Protein AF-A0A098EU83-F1 (afdb_monomer)

Radius of gyration: 13.14 Å; Cα contacts (8 Å, |Δi|>4): 136; chains: 1; bounding box: 28×24×37 Å

Foldseek 3Di:
DADADDDDLVVCCVPQNNLRSVVVVVVVVVCVVVVWRWDKDFPDDDPFWTWMWIATLAWIWIWIQTSVDGDTDTDDTDHNVVRVVVVVVVVVVD

pLDDT: mean 75.27, std 13.1, range [38.91, 90.69]

Solvent-accessible surface area (backbone atoms only — not comparable to full-atom values): 5414 Å² total; per-residue (Å²): 131,81,72,63,69,87,74,62,51,69,60,38,25,74,76,67,34,60,70,52,25,49,53,53,50,50,53,52,48,53,32,56,76,68,71,46,52,39,43,75,44,80,78,45,80,58,99,54,39,38,29,35,36,40,40,25,70,65,38,38,47,39,39,37,35,37,76,85,48,100,48,76,50,77,60,65,86,51,56,55,85,55,18,51,57,51,48,54,53,59,64,74,75,112

Sequence (94 aa):
MSENQEVDLKELALKYGNEFAAEIEKQINICKELNHDFIIRITQETKNFLTFTLATNSYVNIYEVSKNQFYILRHSFVSYNDCEKALELMRAFD

Structure (mmCIF, N/CA/C/O backbone):
data_AF-A0A098EU83-F1
#
_entry.id   AF-A0A098EU83-F1
#
loop_
_atom_site.group_PDB
_atom_site.id
_atom_site.type_symbol
_atom_site.label_atom_id
_atom_site.label_alt_id
_atom_site.label_comp_id
_atom_site.label_asym_id
_atom_site.label_entity_id
_atom_site.label_seq_id
_atom_site.pdbx_PDB_ins_code
_atom_site.Cartn_x
_atom_site.Cartn_y
_atom_site.Cartn_z
_atom_site.occupancy
_atom_site.B_iso_or_equiv
_atom_site.auth_seq_id
_atom_site.auth_comp_id
_atom_site.auth_asym_id
_atom_site.auth_atom_id
_atom_site.pdbx_PDB_model_num
ATOM 1 N N . MET A 1 1 ? 5.872 4.078 -20.813 1.00 38.91 1 MET A N 1
ATOM 2 C CA . MET A 1 1 ? 4.926 5.046 -20.225 1.00 38.91 1 MET A CA 1
ATOM 3 C C . MET A 1 1 ? 4.525 4.469 -18.886 1.00 38.91 1 MET A C 1
ATOM 5 O O . MET A 1 1 ? 4.068 3.337 -18.875 1.00 38.91 1 MET A O 1
ATOM 9 N N . SER A 1 2 ? 4.807 5.173 -17.795 1.00 42.62 2 SER A N 1
ATOM 10 C CA . SER A 1 2 ? 4.554 4.704 -16.430 1.00 42.62 2 SER A CA 1
ATOM 11 C C . SER A 1 2 ? 3.053 4.654 -16.146 1.00 42.62 2 SER A C 1
ATOM 13 O O . SER A 1 2 ? 2.388 5.688 -16.171 1.00 42.62 2 SER A O 1
ATOM 15 N 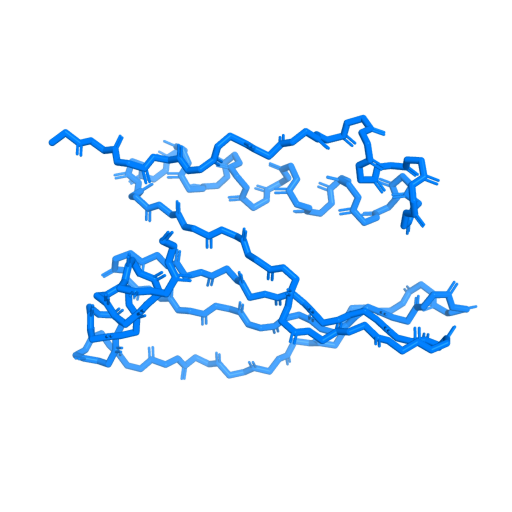N . GLU A 1 3 ? 2.516 3.458 -15.914 1.00 51.38 3 GLU A N 1
ATOM 16 C CA . GLU A 1 3 ? 1.134 3.239 -15.475 1.00 51.38 3 GLU A CA 1
ATOM 17 C C . GLU A 1 3 ? 1.083 3.321 -13.950 1.00 51.38 3 GLU A C 1
ATOM 19 O O . GLU A 1 3 ? 1.223 2.318 -13.255 1.00 51.38 3 GLU A O 1
ATOM 24 N N . ASN A 1 4 ? 0.920 4.532 -13.426 1.0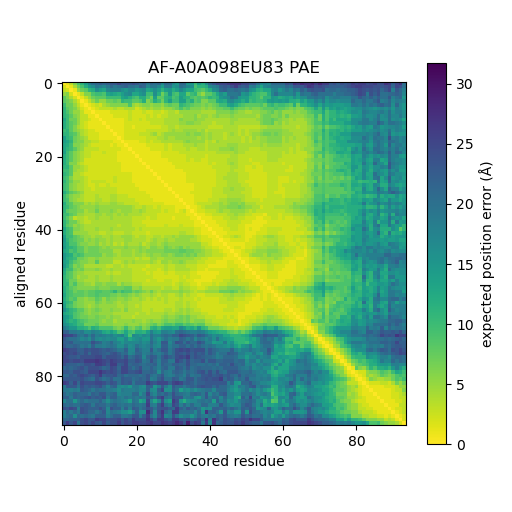0 60.94 4 ASN A N 1
ATOM 25 C CA . ASN A 1 4 ? 0.636 4.725 -12.010 1.00 60.94 4 ASN A CA 1
ATOM 26 C C . ASN A 1 4 ? -0.882 4.692 -11.828 1.00 60.94 4 ASN A C 1
ATOM 28 O O . ASN A 1 4 ? -1.587 5.505 -12.429 1.00 60.94 4 ASN A O 1
ATOM 32 N N . GLN A 1 5 ? -1.392 3.772 -11.009 1.00 64.75 5 GLN A N 1
ATOM 33 C CA . GLN A 1 5 ? -2.814 3.761 -10.669 1.00 64.75 5 GLN A CA 1
ATOM 34 C C . GLN A 1 5 ? -3.097 4.950 -9.739 1.00 64.75 5 GLN A C 1
ATOM 36 O O . GLN A 1 5 ? -2.455 5.099 -8.697 1.00 64.75 5 GLN A O 1
ATOM 41 N N . GLU A 1 6 ? -4.002 5.842 -10.143 1.00 65.25 6 GLU A N 1
ATOM 42 C CA . GLU A 1 6 ? -4.338 7.034 -9.365 1.00 65.25 6 GLU A CA 1
ATOM 43 C C . GLU A 1 6 ? -5.146 6.618 -8.129 1.00 65.25 6 GLU A C 1
ATOM 45 O O . GLU A 1 6 ? -6.272 6.136 -8.228 1.00 65.25 6 GLU A O 1
ATOM 50 N N . VAL A 1 7 ? -4.531 6.741 -6.952 1.00 73.56 7 VAL A N 1
ATOM 51 C CA . VAL A 1 7 ? -5.151 6.395 -5.670 1.00 73.56 7 VAL A CA 1
ATOM 52 C C . VAL A 1 7 ? -5.770 7.653 -5.061 1.00 73.56 7 VAL A C 1
ATOM 54 O O . VAL A 1 7 ? -5.048 8.603 -4.752 1.00 73.56 7 VAL A O 1
ATOM 57 N N . ASP A 1 8 ? -7.087 7.661 -4.834 1.00 82.94 8 ASP A N 1
ATOM 58 C CA . ASP A 1 8 ? -7.757 8.765 -4.135 1.00 82.94 8 ASP A CA 1
ATOM 59 C C . ASP A 1 8 ? -7.487 8.697 -2.622 1.00 82.94 8 ASP A C 1
ATOM 61 O O . ASP A 1 8 ? -8.161 8.006 -1.853 1.00 82.94 8 ASP A O 1
ATOM 65 N N . LEU A 1 9 ? -6.480 9.453 -2.178 1.00 82.50 9 LEU A N 1
ATOM 66 C CA . LEU A 1 9 ? -6.088 9.536 -0.771 1.00 82.50 9 LEU A CA 1
ATOM 67 C C . LEU A 1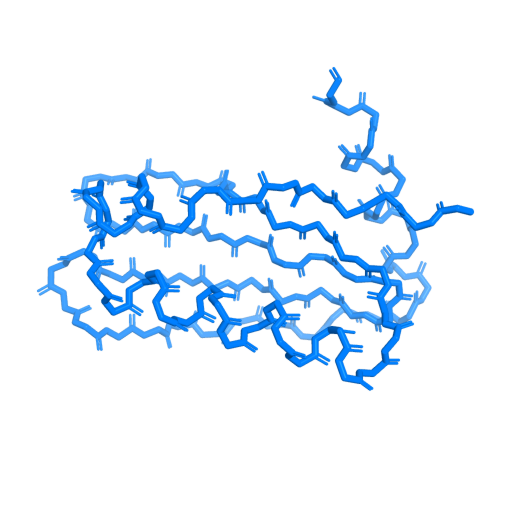 9 ? -7.209 10.065 0.138 1.00 82.50 9 LEU A C 1
ATOM 69 O O . LEU A 1 9 ? -7.266 9.682 1.308 1.00 82.50 9 LEU A O 1
ATOM 73 N N . LYS A 1 10 ? -8.114 10.918 -0.366 1.00 83.00 10 LYS A N 1
ATOM 74 C CA . LYS A 1 10 ? -9.231 11.443 0.437 1.00 83.00 10 LYS A CA 1
ATOM 75 C C . LYS A 1 10 ? -10.268 10.360 0.690 1.00 83.00 10 LYS A C 1
ATOM 77 O O . LYS A 1 10 ? -10.770 10.249 1.808 1.00 83.00 10 LYS A O 1
ATOM 82 N N . GLU A 1 11 ? -10.569 9.552 -0.322 1.00 85.12 11 GLU A N 1
ATOM 83 C CA . GLU A 1 11 ? -11.470 8.411 -0.165 1.00 85.12 11 GLU A CA 1
ATOM 84 C C . GLU A 1 11 ? -10.890 7.377 0.810 1.00 85.12 11 GLU A C 1
ATOM 86 O O . GLU A 1 11 ? -11.600 6.889 1.695 1.00 85.12 11 GLU A O 1
ATOM 91 N N . LEU A 1 12 ? -9.587 7.094 0.710 1.00 82.56 12 LEU A N 1
ATOM 92 C CA . LEU A 1 12 ? -8.905 6.1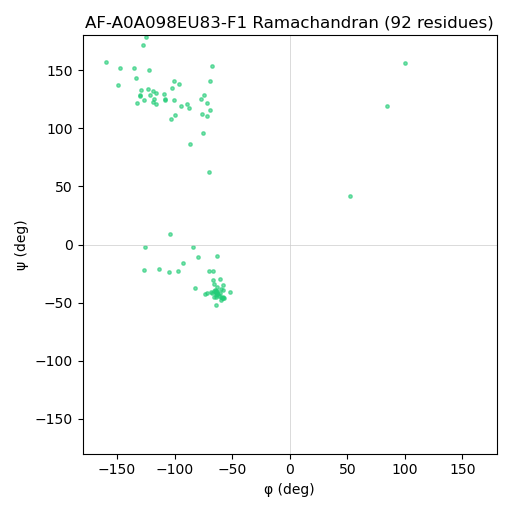92 1.638 1.00 82.56 12 LEU A CA 1
ATOM 93 C C . LEU A 1 12 ? -8.933 6.707 3.079 1.00 82.56 12 LEU A C 1
ATOM 95 O O . LEU A 1 12 ? -9.207 5.927 3.991 1.00 82.56 12 LEU A O 1
ATOM 99 N N . ALA A 1 13 ? -8.700 8.005 3.285 1.00 84.75 13 ALA A N 1
ATOM 100 C CA . ALA A 1 13 ? -8.748 8.619 4.609 1.00 84.75 13 ALA A CA 1
ATOM 101 C C . ALA A 1 13 ? -10.138 8.483 5.249 1.00 84.75 13 ALA A C 1
ATOM 103 O O . ALA A 1 13 ? -10.253 8.145 6.428 1.00 84.75 13 ALA A O 1
ATOM 104 N N . LEU A 1 14 ? -11.199 8.680 4.458 1.00 83.12 14 LEU A N 1
ATOM 105 C CA . LEU A 1 14 ? -12.583 8.536 4.913 1.00 83.12 14 LEU A CA 1
ATOM 106 C C . LEU A 1 14 ? -12.950 7.087 5.254 1.00 83.12 14 LEU A C 1
ATOM 108 O O . LEU A 1 14 ? -13.647 6.853 6.240 1.00 83.12 14 LEU A O 1
ATOM 112 N N . LYS A 1 15 ? -12.515 6.116 4.443 1.00 81.81 15 LYS A N 1
ATOM 113 C CA . LYS A 1 15 ? -12.882 4.701 4.620 1.00 81.81 15 LYS A CA 1
ATOM 114 C C . LYS A 1 15 ? -12.039 3.974 5.664 1.00 81.81 15 LYS A C 1
ATOM 116 O O . LYS A 1 15 ? -12.565 3.122 6.378 1.00 81.81 15 LYS A O 1
ATOM 121 N N . TYR A 1 16 ? -10.747 4.280 5.732 1.00 79.69 16 TYR A N 1
ATOM 122 C CA . TYR A 1 16 ? -9.768 3.472 6.466 1.00 79.69 16 TYR A CA 1
ATOM 123 C C . TYR A 1 16 ? -8.960 4.259 7.501 1.00 79.69 16 TYR A C 1
ATOM 125 O O . TYR A 1 16 ? -8.172 3.660 8.229 1.00 79.69 16 TYR A O 1
ATOM 133 N N . GLY A 1 17 ? -9.180 5.571 7.605 1.00 83.12 17 GLY A N 1
ATOM 134 C CA . GLY A 1 17 ? -8.510 6.445 8.563 1.00 83.12 17 GLY A CA 1
ATOM 135 C C . GLY A 1 17 ? -7.351 7.235 7.957 1.00 83.12 17 GLY A C 1
ATOM 136 O O . GLY A 1 17 ? -6.746 6.855 6.950 1.00 83.12 17 GLY A O 1
ATOM 137 N N . ASN A 1 18 ? -7.033 8.361 8.595 1.00 83.88 18 ASN A N 1
ATOM 138 C CA . ASN A 1 18 ? -6.005 9.291 8.127 1.00 83.88 18 ASN A CA 1
ATOM 139 C C . ASN A 1 18 ? -4.603 8.670 8.178 1.00 83.88 18 ASN A C 1
ATOM 141 O O . ASN A 1 18 ? -3.775 8.941 7.315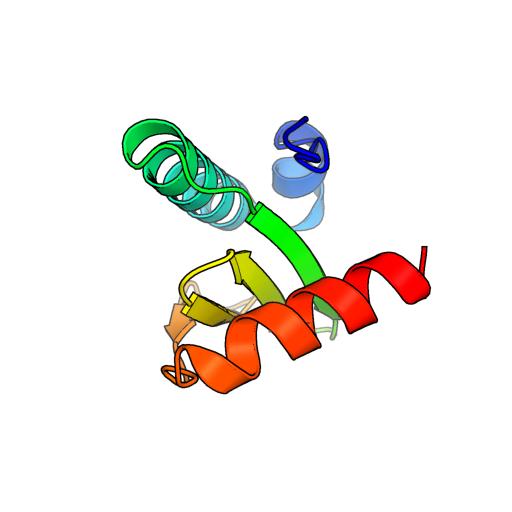 1.00 83.88 18 ASN A O 1
ATOM 145 N N . GLU A 1 19 ? -4.342 7.819 9.168 1.00 78.94 19 GLU A N 1
ATOM 146 C CA . GLU A 1 19 ? -3.068 7.129 9.362 1.00 78.94 19 GLU A CA 1
ATOM 147 C C . GLU A 1 19 ? -2.769 6.176 8.203 1.00 78.94 19 GLU A C 1
ATOM 149 O O . GLU A 1 19 ? -1.640 6.119 7.715 1.00 78.94 19 GLU A O 1
ATOM 154 N N . PHE A 1 20 ? -3.793 5.464 7.725 1.00 81.81 20 PHE A N 1
ATOM 155 C CA . PHE A 1 20 ? -3.678 4.598 6.558 1.00 81.81 20 PHE A CA 1
ATOM 156 C C . PHE A 1 20 ? -3.358 5.409 5.302 1.00 81.81 20 PHE A C 1
ATOM 158 O O . PHE A 1 20 ? -2.387 5.118 4.605 1.00 81.81 20 PHE A O 1
ATOM 165 N N . ALA A 1 21 ? -4.147 6.454 5.039 1.00 85.88 21 ALA A N 1
ATOM 166 C CA . ALA A 1 21 ? -3.939 7.321 3.884 1.00 85.88 21 ALA A CA 1
ATOM 167 C C . ALA A 1 21 ? -2.538 7.957 3.888 1.00 85.88 21 ALA A C 1
ATOM 169 O O . ALA A 1 21 ? -1.893 8.000 2.843 1.00 85.88 21 ALA A O 1
ATOM 170 N N . ALA A 1 22 ? -2.038 8.366 5.058 1.00 86.50 22 ALA A N 1
ATOM 171 C CA . ALA A 1 22 ? -0.697 8.920 5.213 1.00 86.50 22 ALA A CA 1
ATOM 172 C C . ALA A 1 22 ? 0.417 7.902 4.902 1.00 86.50 22 ALA A C 1
ATOM 174 O O . ALA A 1 22 ? 1.413 8.259 4.273 1.00 86.50 22 ALA A O 1
ATOM 175 N N . GLU A 1 23 ? 0.273 6.629 5.296 1.00 84.38 23 GLU A N 1
ATOM 176 C CA . GLU A 1 23 ? 1.264 5.607 4.930 1.00 84.38 23 GLU A CA 1
ATOM 177 C C . GLU A 1 23 ? 1.237 5.319 3.421 1.00 84.38 23 GLU A C 1
ATOM 179 O O . GLU A 1 23 ? 2.299 5.217 2.807 1.00 84.38 23 GLU A O 1
ATOM 184 N N . ILE A 1 24 ? 0.054 5.250 2.799 1.00 86.50 24 ILE A N 1
ATOM 185 C CA . ILE A 1 24 ? -0.067 5.099 1.340 1.00 86.50 24 ILE A CA 1
ATOM 186 C C . ILE A 1 24 ? 0.593 6.274 0.615 1.00 86.50 24 ILE A C 1
ATOM 188 O O . ILE A 1 24 ? 1.405 6.063 -0.285 1.00 86.50 24 ILE A O 1
ATOM 192 N N . GLU A 1 25 ? 0.305 7.505 1.037 1.00 89.88 25 GLU A N 1
ATOM 193 C CA . GLU A 1 25 ? 0.911 8.717 0.484 1.00 89.88 25 GLU A CA 1
ATOM 194 C C . GLU A 1 25 ? 2.440 8.682 0.584 1.00 89.88 25 GLU A C 1
ATOM 196 O O . GLU A 1 25 ? 3.143 8.935 -0.396 1.00 89.88 25 GLU A O 1
ATOM 201 N N . LYS A 1 26 ? 2.971 8.300 1.747 1.00 89.25 26 LYS A N 1
ATOM 202 C CA . LYS A 1 26 ? 4.410 8.135 1.958 1.00 89.25 26 LYS A CA 1
ATOM 203 C C . LYS A 1 26 ? 5.018 7.119 0.990 1.00 89.25 26 LYS A C 1
ATOM 205 O O . LYS A 1 26 ? 6.060 7.404 0.406 1.00 89.25 26 LYS A O 1
ATOM 210 N N . GLN A 1 27 ? 4.389 5.960 0.791 1.00 86.38 27 GLN A N 1
ATOM 211 C CA . GLN A 1 27 ? 4.895 4.956 -0.150 1.00 86.38 27 GLN A CA 1
ATOM 212 C C . GLN A 1 27 ? 4.853 5.446 -1.604 1.00 86.38 27 GLN A C 1
ATOM 214 O O . GLN A 1 27 ? 5.811 5.233 -2.349 1.00 86.38 27 GLN A O 1
ATOM 219 N N . ILE A 1 28 ? 3.789 6.153 -1.996 1.00 88.12 28 ILE A N 1
ATOM 220 C CA . ILE A 1 28 ? 3.681 6.792 -3.315 1.00 88.12 28 ILE A CA 1
ATOM 221 C C . ILE A 1 28 ? 4.824 7.790 -3.521 1.00 88.12 28 ILE A C 1
ATOM 223 O O . ILE A 1 28 ? 5.463 7.788 -4.573 1.00 88.12 28 ILE A O 1
ATOM 227 N N . ASN A 1 29 ? 5.101 8.628 -2.521 1.00 90.19 29 ASN A N 1
ATOM 228 C CA . ASN A 1 29 ? 6.168 9.623 -2.597 1.00 90.19 29 ASN A CA 1
ATOM 229 C C . ASN A 1 29 ? 7.545 8.966 -2.727 1.00 90.19 29 ASN A C 1
ATOM 231 O O . ASN A 1 29 ? 8.308 9.362 -3.602 1.00 90.19 29 ASN A O 1
ATOM 235 N N . ILE A 1 30 ? 7.820 7.904 -1.962 1.00 88.19 30 ILE A N 1
ATOM 236 C CA . ILE A 1 30 ? 9.058 7.119 -2.099 1.00 88.19 30 ILE A CA 1
ATOM 237 C C . ILE A 1 30 ? 9.197 6.558 -3.522 1.00 88.19 30 ILE A C 1
ATOM 239 O O . ILE A 1 30 ? 10.261 6.664 -4.128 1.00 88.19 30 ILE A O 1
ATOM 243 N N . CYS A 1 31 ? 8.131 5.982 -4.089 1.00 86.94 31 CYS A N 1
ATOM 244 C CA . CYS A 1 31 ? 8.184 5.437 -5.448 1.00 86.94 31 CYS A CA 1
ATOM 245 C C . CYS A 1 31 ? 8.441 6.532 -6.494 1.00 86.94 31 CYS A C 1
ATOM 247 O O . CYS A 1 31 ? 9.249 6.334 -7.400 1.00 86.94 31 CYS A O 1
ATOM 249 N N . LYS A 1 32 ? 7.815 7.707 -6.342 1.00 87.44 32 LYS A N 1
ATOM 250 C CA . LYS A 1 32 ? 8.047 8.873 -7.209 1.00 87.44 32 LYS A CA 1
ATOM 251 C C . LYS A 1 32 ? 9.479 9.399 -7.105 1.00 87.44 32 LYS A C 1
ATOM 253 O O . LYS A 1 32 ? 10.092 9.658 -8.135 1.00 87.44 32 LYS A O 1
ATOM 258 N N . GLU A 1 33 ? 10.018 9.531 -5.893 1.00 90.69 33 GLU A N 1
ATOM 259 C CA . GLU A 1 33 ? 11.401 9.973 -5.652 1.00 90.69 33 GLU A CA 1
ATOM 260 C C . GLU A 1 33 ? 12.424 9.036 -6.303 1.00 90.69 33 GLU A C 1
ATOM 262 O O . GLU A 1 33 ? 13.420 9.492 -6.862 1.00 90.69 33 GLU A O 1
ATOM 267 N N . LEU A 1 34 ? 12.155 7.730 -6.275 1.00 85.50 34 LEU A N 1
ATOM 268 C CA . LEU A 1 34 ? 13.006 6.709 -6.885 1.00 85.50 34 LEU A CA 1
ATOM 269 C C . LEU A 1 34 ? 12.740 6.505 -8.385 1.00 85.50 34 LEU A C 1
ATOM 271 O O . LEU A 1 34 ? 13.429 5.706 -9.015 1.00 85.50 34 LEU A O 1
ATOM 275 N N . ASN A 1 35 ? 11.772 7.218 -8.972 1.00 86.00 35 ASN A N 1
ATOM 276 C CA . ASN A 1 35 ? 11.315 7.030 -10.351 1.00 86.00 35 ASN A CA 1
ATOM 277 C C . ASN A 1 35 ? 10.934 5.566 -10.658 1.00 86.00 35 ASN A C 1
ATOM 279 O O . ASN A 1 35 ? 11.287 5.012 -11.701 1.00 86.00 35 ASN A O 1
ATOM 283 N N . HIS A 1 36 ? 10.249 4.927 -9.710 1.00 84.62 36 HIS A N 1
ATOM 284 C CA . HIS A 1 36 ? 9.731 3.571 -9.844 1.00 84.62 36 HIS A CA 1
ATOM 285 C C . HIS A 1 36 ? 8.269 3.596 -10.281 1.00 84.62 36 HIS A C 1
ATOM 287 O O . HIS A 1 36 ? 7.460 4.345 -9.734 1.00 84.62 36 HIS A O 1
ATOM 293 N N . ASP A 1 37 ? 7.925 2.702 -11.205 1.00 85.12 37 ASP A N 1
ATOM 294 C CA . ASP A 1 37 ? 6.531 2.361 -11.472 1.00 85.12 37 ASP A CA 1
ATOM 295 C C . ASP A 1 37 ? 5.964 1.589 -10.273 1.00 85.12 37 ASP A C 1
ATOM 297 O O . ASP A 1 37 ? 6.656 0.745 -9.684 1.00 85.12 37 ASP A O 1
ATOM 301 N N . PHE A 1 38 ? 4.707 1.862 -9.914 1.00 86.31 38 PHE A N 1
ATOM 302 C CA . PHE A 1 38 ? 4.063 1.210 -8.780 1.00 86.31 38 PHE A CA 1
ATOM 303 C C . PHE A 1 38 ? 2.554 1.011 -8.963 1.00 86.31 38 PHE A C 1
ATOM 305 O O . PHE A 1 38 ? 1.864 1.800 -9.606 1.00 86.31 38 PHE A O 1
ATOM 312 N N . ILE A 1 39 ? 2.039 -0.033 -8.316 1.00 86.50 39 ILE A N 1
ATOM 313 C CA . ILE A 1 39 ? 0.616 -0.331 -8.165 1.00 86.50 39 ILE A CA 1
ATOM 314 C C . ILE A 1 39 ? 0.344 -0.569 -6.684 1.00 86.50 39 ILE A C 1
ATOM 316 O O . ILE A 1 39 ? 1.062 -1.318 -6.021 1.00 86.50 39 ILE A O 1
ATOM 320 N N . ILE A 1 40 ? -0.711 0.053 -6.165 1.00 86.75 40 ILE A N 1
ATOM 321 C CA . ILE A 1 40 ? -1.189 -0.165 -4.800 1.00 86.75 40 ILE A CA 1
ATOM 322 C C . ILE A 1 40 ? -2.599 -0.726 -4.884 1.00 86.75 40 ILE A C 1
ATOM 324 O O . ILE A 1 40 ? -3.477 -0.106 -5.476 1.00 86.75 40 ILE A O 1
ATOM 328 N N . ARG A 1 41 ? -2.833 -1.875 -4.250 1.00 84.81 41 ARG A N 1
ATOM 329 C CA . ARG A 1 41 ? -4.172 -2.458 -4.131 1.00 84.81 41 ARG A CA 1
ATOM 330 C C . ARG A 1 41 ? -4.471 -2.917 -2.724 1.00 84.81 41 ARG A C 1
ATOM 332 O O . ARG A 1 41 ? -3.620 -3.497 -2.058 1.00 84.81 41 ARG A O 1
ATOM 339 N N . ILE A 1 42 ? -5.721 -2.744 -2.316 1.00 85.94 42 ILE A N 1
ATOM 340 C CA . ILE A 1 42 ? -6.280 -3.458 -1.171 1.00 85.94 42 ILE A CA 1
ATOM 341 C C . ILE A 1 42 ? -6.564 -4.884 -1.639 1.00 85.94 42 ILE A C 1
ATOM 343 O O . ILE A 1 42 ? -7.409 -5.100 -2.503 1.00 85.94 42 ILE A O 1
ATOM 347 N N . THR A 1 43 ? -5.822 -5.849 -1.107 1.00 84.50 43 THR A N 1
ATOM 348 C CA . THR A 1 43 ? -5.918 -7.259 -1.508 1.00 84.50 43 THR A CA 1
ATOM 349 C C . THR A 1 43 ? -6.814 -8.065 -0.582 1.00 84.50 43 THR A C 1
ATOM 351 O O . THR A 1 43 ? -7.368 -9.081 -0.995 1.00 84.50 43 THR A O 1
ATOM 354 N N . GLN A 1 44 ? -7.005 -7.603 0.654 1.00 85.75 44 GLN A N 1
ATOM 355 C CA . GLN A 1 44 ? -7.935 -8.215 1.588 1.00 85.75 44 GLN A CA 1
ATOM 356 C C . GLN A 1 44 ? -8.504 -7.165 2.536 1.00 85.75 44 GLN A C 1
ATOM 358 O O . GLN A 1 44 ? -7.780 -6.340 3.087 1.00 85.75 44 GLN A O 1
ATOM 363 N N . GLU A 1 45 ? -9.806 -7.235 2.782 1.00 87.69 45 GLU A N 1
ATOM 364 C CA . GLU A 1 45 ? -10.466 -6.415 3.785 1.00 87.69 45 GLU A CA 1
ATOM 365 C C . GLU A 1 45 ? -11.326 -7.299 4.687 1.00 87.69 45 GLU A C 1
ATOM 367 O O . GLU A 1 45 ? -12.144 -8.094 4.228 1.00 87.69 45 GLU A O 1
ATOM 372 N N . THR A 1 46 ? -11.143 -7.155 5.996 1.00 86.50 46 THR A N 1
ATOM 373 C CA . THR A 1 46 ? -11.969 -7.817 7.007 1.00 86.50 46 THR A CA 1
ATOM 374 C C . THR A 1 46 ? -12.557 -6.788 7.968 1.00 86.50 46 THR A C 1
ATOM 376 O O . THR A 1 46 ? -12.292 -5.584 7.884 1.00 86.50 46 THR A O 1
ATOM 379 N N . LYS A 1 47 ? -13.357 -7.260 8.931 1.00 82.31 47 LYS A N 1
ATOM 380 C CA . LYS A 1 47 ? -13.911 -6.406 9.988 1.00 82.31 47 LYS A CA 1
ATOM 381 C C . LYS A 1 47 ? -12.824 -5.702 10.810 1.00 82.31 47 LYS A C 1
ATOM 383 O O . LYS A 1 47 ? -13.038 -4.575 11.236 1.00 82.31 47 LYS A O 1
ATOM 388 N N . ASN A 1 48 ? -11.685 -6.358 11.035 1.00 81.69 48 ASN A N 1
ATOM 389 C CA . ASN A 1 48 ? -10.663 -5.885 11.974 1.00 81.69 48 ASN A CA 1
ATOM 390 C C . ASN A 1 48 ? -9.352 -5.475 11.302 1.00 81.69 48 ASN A C 1
ATOM 392 O O . ASN A 1 48 ? -8.589 -4.731 11.904 1.00 81.69 48 ASN A O 1
ATOM 396 N N . PHE A 1 49 ? -9.086 -5.953 10.089 1.00 83.44 49 PHE A N 1
ATOM 397 C CA . PHE A 1 49 ? -7.817 -5.747 9.396 1.00 83.44 49 PHE A CA 1
ATOM 398 C C . PHE A 1 49 ? -8.042 -5.356 7.941 1.00 83.44 49 PHE A C 1
ATOM 400 O O . PHE A 1 49 ? -9.043 -5.742 7.329 1.00 83.44 49 PHE A O 1
ATOM 407 N N 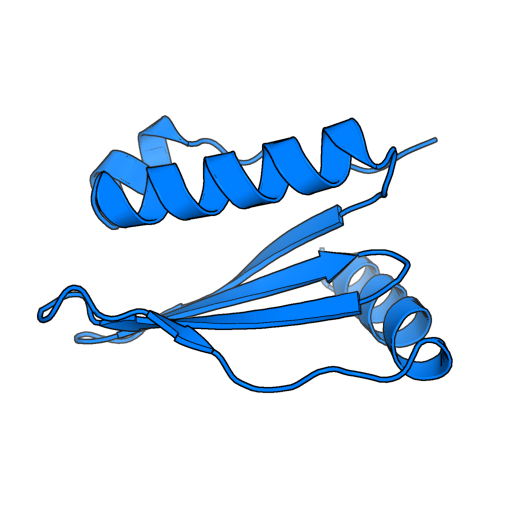. LEU A 1 50 ? -7.087 -4.611 7.407 1.00 84.62 50 LEU A N 1
ATOM 408 C CA . LEU A 1 50 ? -6.976 -4.226 6.013 1.00 84.62 50 LEU A CA 1
ATOM 409 C C . LEU A 1 50 ? -5.584 -4.617 5.522 1.00 84.62 50 LEU A C 1
ATOM 411 O O . LEU A 1 50 ? -4.589 -4.174 6.092 1.00 84.62 50 LEU A O 1
ATOM 415 N N . THR A 1 51 ? -5.516 -5.406 4.461 1.00 85.88 51 THR A N 1
ATOM 416 C CA . THR A 1 51 ? -4.256 -5.774 3.821 1.00 85.88 51 THR A CA 1
ATOM 417 C C . THR A 1 51 ? -4.158 -5.062 2.489 1.00 85.88 51 THR A C 1
ATOM 419 O O . THR A 1 51 ? -5.047 -5.185 1.641 1.00 85.88 51 THR A O 1
ATOM 422 N N . PHE A 1 52 ? -3.069 -4.328 2.290 1.00 85.44 52 PHE A N 1
ATOM 423 C CA . PHE A 1 52 ? -2.750 -3.740 1.001 1.00 85.44 52 PHE A CA 1
ATOM 424 C C . PHE A 1 52 ? -1.385 -4.195 0.510 1.00 85.44 52 PHE A C 1
ATOM 426 O O . PHE A 1 52 ? -0.473 -4.515 1.272 1.00 85.44 52 PHE A O 1
ATOM 433 N N . THR A 1 53 ? -1.267 -4.255 -0.804 1.00 86.94 53 THR A N 1
ATOM 434 C CA . THR A 1 53 ? -0.076 -4.674 -1.522 1.00 86.94 53 THR A CA 1
ATOM 435 C C . THR A 1 53 ? 0.390 -3.518 -2.382 1.00 86.94 53 THR A C 1
ATOM 437 O O . THR A 1 53 ? -0.366 -3.006 -3.204 1.00 86.94 53 THR A O 1
ATOM 440 N N . LEU A 1 54 ? 1.636 -3.115 -2.167 1.00 86.50 54 LEU A N 1
ATOM 441 C CA . LEU A 1 54 ? 2.391 -2.225 -3.030 1.00 86.50 54 LEU A CA 1
ATOM 442 C C . LEU A 1 54 ? 3.308 -3.096 -3.881 1.00 86.50 54 LEU A C 1
ATOM 444 O O . LEU A 1 54 ? 4.249 -3.691 -3.358 1.00 86.50 54 LEU A O 1
ATOM 448 N N . ALA A 1 55 ? 3.044 -3.161 -5.175 1.00 86.00 55 ALA A N 1
ATOM 449 C CA . ALA A 1 55 ? 3.936 -3.773 -6.142 1.00 86.00 55 ALA A CA 1
ATOM 450 C C . ALA A 1 55 ? 4.691 -2.675 -6.890 1.00 86.00 55 ALA A C 1
ATOM 452 O O . ALA A 1 55 ? 4.096 -1.695 -7.326 1.00 86.00 55 ALA A O 1
ATOM 453 N 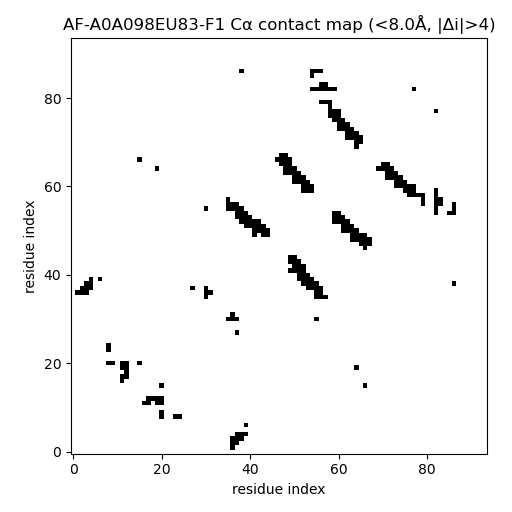N . THR A 1 56 ? 5.997 -2.846 -7.046 1.00 83.75 56 THR A N 1
ATOM 454 C CA . THR A 1 56 ? 6.845 -2.004 -7.895 1.00 83.75 56 THR A CA 1
ATOM 455 C C . THR A 1 56 ? 7.630 -2.889 -8.856 1.00 83.75 56 THR A C 1
ATOM 457 O O . THR A 1 56 ? 7.663 -4.111 -8.701 1.00 83.75 56 THR A O 1
ATOM 460 N N . ASN A 1 57 ? 8.328 -2.282 -9.813 1.00 75.94 57 ASN A N 1
ATOM 461 C CA . ASN A 1 57 ? 9.258 -2.997 -10.696 1.00 75.94 57 ASN A CA 1
ATOM 462 C C . ASN A 1 57 ? 10.468 -3.636 -9.973 1.00 75.94 57 ASN A C 1
ATOM 464 O O . ASN A 1 57 ? 11.220 -4.382 -10.590 1.00 75.94 57 ASN A O 1
ATOM 468 N N . SER A 1 58 ? 10.687 -3.328 -8.691 1.00 73.25 58 SER A N 1
ATOM 469 C CA . SER A 1 58 ? 11.903 -3.714 -7.958 1.00 73.25 58 SER A CA 1
ATOM 470 C C . SER A 1 58 ? 11.631 -4.467 -6.656 1.00 73.25 58 SER A C 1
ATOM 472 O O . SER A 1 58 ? 12.519 -5.142 -6.138 1.00 73.25 58 SER A O 1
ATOM 474 N N . TYR A 1 59 ? 10.435 -4.320 -6.092 1.00 76.62 59 TYR A N 1
ATOM 475 C CA . TYR A 1 59 ? 10.031 -4.943 -4.836 1.00 76.62 59 TYR A CA 1
ATOM 476 C C . TYR A 1 59 ? 8.509 -5.000 -4.712 1.00 76.62 59 TYR A C 1
ATOM 478 O O . TYR A 1 59 ? 7.789 -4.170 -5.272 1.00 76.62 59 TYR A O 1
ATOM 486 N N . VAL A 1 60 ? 8.029 -5.927 -3.888 1.00 81.25 60 VAL A N 1
ATOM 487 C CA . VAL A 1 60 ? 6.641 -5.979 -3.423 1.00 81.25 60 VAL A CA 1
ATOM 488 C C . VAL A 1 60 ? 6.644 -5.840 -1.907 1.00 81.25 60 VAL A C 1
ATOM 490 O O . VAL A 1 60 ? 7.410 -6.519 -1.228 1.00 81.25 60 VAL A O 1
ATOM 493 N N . ASN A 1 61 ? 5.797 -4.962 -1.379 1.00 81.81 61 ASN A N 1
ATOM 494 C CA . ASN A 1 61 ? 5.531 -4.847 0.048 1.00 81.81 61 ASN A CA 1
ATOM 495 C C . ASN A 1 61 ? 4.064 -5.190 0.314 1.00 81.81 61 ASN A C 1
ATOM 497 O O . ASN A 1 61 ? 3.165 -4.624 -0.308 1.00 81.81 61 ASN A O 1
ATOM 501 N N . ILE A 1 62 ? 3.828 -6.075 1.278 1.00 82.94 62 ILE A N 1
ATOM 502 C CA . ILE A 1 62 ? 2.494 -6.363 1.801 1.00 82.94 62 ILE A CA 1
ATOM 503 C C . ILE A 1 62 ? 2.415 -5.793 3.212 1.00 82.94 62 ILE A C 1
ATOM 505 O O . ILE A 1 62 ? 3.289 -6.031 4.054 1.00 82.94 62 ILE A O 1
ATOM 509 N N . TYR A 1 63 ? 1.361 -5.029 3.447 1.00 81.69 63 TYR A N 1
ATOM 510 C CA . TYR A 1 63 ? 1.091 -4.361 4.703 1.00 81.69 63 TYR A CA 1
ATOM 511 C C . TYR A 1 63 ? -0.253 -4.836 5.218 1.00 81.69 63 TYR A C 1
ATOM 513 O O . TYR A 1 63 ? -1.248 -4.766 4.499 1.00 81.69 63 TYR A O 1
ATOM 521 N N . GLU A 1 64 ? -0.284 -5.273 6.468 1.00 82.62 64 GLU A N 1
ATOM 522 C CA . GLU A 1 64 ? -1.521 -5.522 7.193 1.00 82.62 64 GLU A CA 1
ATOM 523 C C . GLU A 1 64 ? -1.690 -4.437 8.255 1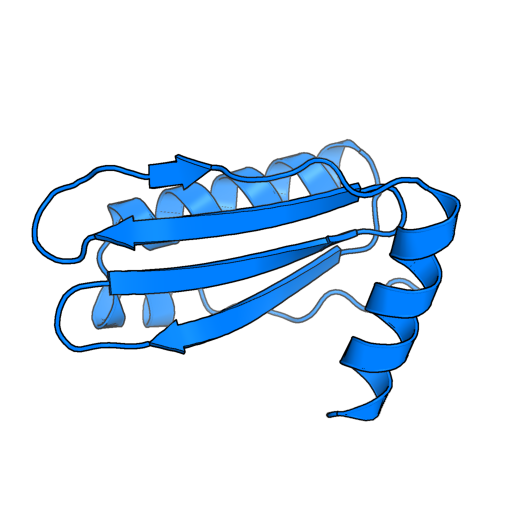.00 82.62 64 GLU A C 1
ATOM 525 O O . GLU A 1 64 ? -0.807 -4.206 9.084 1.00 82.62 64 GLU A O 1
ATOM 530 N N . VAL A 1 65 ? -2.821 -3.744 8.204 1.00 77.06 65 VAL A N 1
ATOM 531 C CA . VAL A 1 65 ? -3.168 -2.642 9.096 1.00 77.06 65 VAL A CA 1
ATOM 532 C C . VAL A 1 65 ? -4.385 -3.055 9.902 1.00 77.06 65 VAL A C 1
ATOM 534 O O . VAL A 1 65 ? -5.443 -3.361 9.348 1.00 77.06 65 VAL A O 1
ATOM 537 N N . SER A 1 66 ? -4.250 -3.072 11.224 1.00 79.12 66 SER A N 1
ATOM 538 C CA . SER A 1 66 ? -5.406 -3.269 12.093 1.00 79.12 66 SER A CA 1
ATOM 539 C C . SER A 1 66 ? -6.246 -1.992 12.142 1.00 79.12 66 SER A C 1
ATOM 541 O O . SER A 1 66 ? -5.751 -0.903 12.413 1.00 79.12 66 SER A O 1
ATOM 543 N N . LYS A 1 67 ? -7.550 -2.138 11.898 1.00 74.75 67 LYS A N 1
ATOM 544 C CA . LYS A 1 67 ? -8.542 -1.055 11.983 1.00 74.75 67 LYS A CA 1
ATOM 545 C C . LYS A 1 67 ? -8.786 -0.611 13.429 1.00 74.75 67 LYS A C 1
ATOM 547 O O . LYS A 1 67 ? -9.254 0.496 13.664 1.00 74.75 67 LYS A O 1
ATOM 552 N N . ASN A 1 68 ? -8.486 -1.486 14.393 1.00 69.88 68 ASN A N 1
ATOM 553 C CA . ASN A 1 68 ? -8.762 -1.272 15.817 1.00 69.88 68 ASN A CA 1
ATOM 554 C C . ASN A 1 68 ? -7.507 -0.922 16.625 1.00 69.88 68 ASN A C 1
ATOM 556 O O . ASN A 1 68 ? -7.605 -0.372 17.719 1.00 69.88 68 ASN A O 1
ATOM 560 N N . GLN A 1 69 ? -6.331 -1.310 16.137 1.00 59.03 69 GLN A N 1
ATOM 561 C CA . GLN A 1 69 ? -5.051 -1.069 16.786 1.00 59.03 69 GLN A CA 1
ATOM 562 C C . GLN A 1 69 ? -4.113 -0.521 15.723 1.00 59.03 69 GLN A C 1
ATOM 564 O O . GLN A 1 69 ? -3.889 -1.178 14.718 1.00 59.03 69 GLN A O 1
ATOM 569 N N . PHE A 1 70 ? -3.574 0.674 15.931 1.00 55.06 70 PHE A N 1
ATOM 570 C CA . PHE A 1 70 ? -2.726 1.376 14.965 1.00 55.06 70 PHE A CA 1
ATOM 571 C C . PHE A 1 70 ? -1.341 0.713 14.802 1.00 55.06 70 PHE A C 1
ATOM 573 O O . PHE A 1 70 ? -0.317 1.307 15.124 1.00 55.06 70 PHE A O 1
ATOM 580 N N . TYR A 1 71 ? -1.294 -0.536 14.339 1.00 55.00 71 TYR A N 1
ATOM 581 C CA . TYR A 1 71 ? -0.070 -1.269 14.040 1.00 55.00 71 TYR A CA 1
ATOM 582 C C . TYR A 1 71 ? -0.082 -1.730 12.586 1.00 55.00 71 TYR A C 1
ATOM 584 O O . TYR A 1 71 ? -1.075 -2.270 12.095 1.00 55.00 71 TYR A O 1
ATOM 592 N N . ILE A 1 72 ? 1.053 -1.510 11.924 1.00 55.06 72 ILE A N 1
ATOM 593 C CA . ILE A 1 72 ? 1.344 -1.949 10.562 1.00 55.06 72 ILE A CA 1
ATOM 594 C C . ILE A 1 72 ? 2.270 -3.163 10.678 1.00 55.06 72 ILE A C 1
ATOM 596 O O . ILE A 1 72 ? 3.435 -3.026 11.059 1.00 55.06 72 ILE A O 1
ATOM 600 N N . LEU A 1 73 ? 1.757 -4.355 10.382 1.00 57.00 73 LEU A N 1
ATOM 601 C CA . LEU A 1 73 ? 2.542 -5.586 10.308 1.00 57.00 73 LEU A CA 1
ATOM 602 C C . LEU A 1 73 ? 3.092 -5.719 8.882 1.00 57.00 73 LEU A C 1
ATOM 604 O O . LEU A 1 73 ? 2.336 -5.791 7.914 1.00 57.00 73 LEU A O 1
ATOM 608 N N . ARG A 1 74 ? 4.423 -5.706 8.744 1.00 58.53 74 ARG A N 1
ATOM 609 C CA . ARG A 1 74 ? 5.122 -5.827 7.456 1.00 58.53 74 ARG A CA 1
ATOM 610 C C . ARG A 1 74 ? 5.617 -7.259 7.283 1.00 58.53 74 ARG A C 1
ATOM 612 O O . ARG A 1 74 ? 6.393 -7.724 8.115 1.00 58.53 74 ARG A O 1
ATOM 619 N N . HIS A 1 75 ? 5.242 -7.926 6.192 1.00 58.34 75 HIS A N 1
ATOM 620 C CA . HIS A 1 75 ? 5.832 -9.212 5.819 1.00 58.34 75 HIS A CA 1
ATOM 621 C C . HIS A 1 75 ? 6.282 -9.244 4.349 1.00 58.34 75 HIS A C 1
ATOM 623 O O . HIS A 1 75 ? 5.507 -8.998 3.430 1.00 58.34 75 HIS A O 1
ATOM 629 N N . SER A 1 76 ? 7.553 -9.639 4.208 1.00 54.66 76 SER A N 1
ATOM 630 C CA . SER A 1 76 ? 8.222 -10.251 3.050 1.00 54.66 76 SER A CA 1
ATOM 631 C C . SER A 1 76 ? 8.769 -9.344 1.938 1.00 54.66 76 SER A C 1
ATOM 633 O O . SER A 1 76 ? 8.039 -8.659 1.234 1.00 54.66 76 SER A O 1
ATOM 635 N N . PHE A 1 77 ? 10.093 -9.441 1.755 1.00 50.22 77 PHE A N 1
ATOM 636 C CA . PHE A 1 77 ? 10.826 -9.085 0.539 1.00 50.22 77 PHE A CA 1
ATOM 637 C C . PHE A 1 77 ? 10.632 -10.199 -0.494 1.00 50.22 77 PHE A C 1
ATOM 639 O O . PHE A 1 77 ? 10.935 -11.360 -0.215 1.00 50.22 77 PHE A O 1
ATOM 646 N N . VAL A 1 78 ? 10.158 -9.845 -1.682 1.00 54.34 78 VAL A N 1
ATOM 647 C CA . VAL A 1 78 ? 10.068 -10.748 -2.834 1.00 54.34 78 VAL A CA 1
ATOM 648 C C . VAL A 1 78 ? 11.256 -10.460 -3.761 1.00 54.34 78 VAL A C 1
ATOM 650 O O . VAL A 1 78 ? 11.674 -9.309 -3.881 1.00 54.34 78 VAL A O 1
ATOM 653 N N . SER A 1 79 ? 11.865 -11.494 -4.349 1.00 49.53 79 SER A N 1
ATOM 654 C CA . SER A 1 79 ? 13.073 -11.343 -5.173 1.00 49.53 79 SER A CA 1
ATOM 655 C C . SER A 1 79 ? 12.778 -10.584 -6.480 1.00 49.53 79 SER A C 1
ATOM 657 O O . SER A 1 79 ? 11.651 -10.613 -6.972 1.00 49.53 79 SER A O 1
ATOM 659 N N . TYR A 1 80 ? 13.778 -9.911 -7.064 1.00 53.59 80 TYR A N 1
ATOM 660 C CA . TYR A 1 80 ? 13.617 -9.076 -8.270 1.00 53.59 80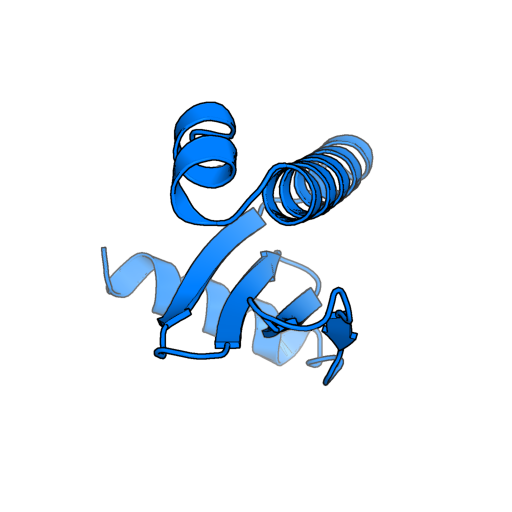 TYR A CA 1
ATOM 661 C C . TYR A 1 80 ? 12.919 -9.811 -9.433 1.00 53.59 80 TYR A C 1
ATOM 663 O O . TYR A 1 80 ? 12.021 -9.268 -10.068 1.00 53.59 80 TYR A O 1
ATOM 671 N N . ASN A 1 81 ? 13.264 -11.084 -9.649 1.00 54.59 81 ASN A N 1
ATOM 672 C CA . ASN A 1 81 ? 12.712 -11.915 -10.727 1.00 54.59 81 ASN A CA 1
ATOM 673 C C . ASN A 1 81 ? 11.213 -12.235 -10.555 1.00 54.59 81 ASN A C 1
ATOM 675 O O . ASN A 1 81 ? 10.524 -12.565 -11.519 1.00 54.59 81 ASN A O 1
ATOM 679 N N . ASP A 1 82 ? 10.714 -12.157 -9.324 1.00 60.56 82 ASP A N 1
ATOM 680 C CA . ASP A 1 82 ? 9.321 -12.435 -8.982 1.00 60.56 82 ASP A CA 1
ATOM 681 C C . ASP A 1 82 ? 8.461 -11.153 -9.001 1.00 60.56 82 ASP A C 1
ATOM 683 O O . ASP A 1 82 ? 7.234 -11.236 -9.080 1.00 60.56 82 ASP A O 1
ATOM 687 N N . CYS A 1 83 ? 9.083 -9.964 -8.986 1.00 62.56 83 CYS A N 1
ATOM 688 C CA . CYS A 1 83 ? 8.384 -8.673 -8.970 1.00 62.56 83 CYS A CA 1
ATOM 689 C C . CYS A 1 83 ? 7.748 -8.326 -10.325 1.00 62.56 83 CYS A C 1
ATOM 691 O O . CYS A 1 83 ? 6.591 -7.911 -10.353 1.00 62.56 83 CYS A O 1
ATOM 693 N N . GLU A 1 84 ? 8.440 -8.553 -11.448 1.00 60.94 84 GLU A N 1
ATOM 694 C CA . GLU A 1 84 ? 7.860 -8.301 -12.780 1.00 60.94 84 GLU A CA 1
ATOM 695 C C . GLU A 1 84 ? 6.657 -9.204 -13.066 1.00 60.94 84 GLU A C 1
ATOM 697 O O . GLU A 1 84 ? 5.621 -8.729 -13.523 1.00 60.94 84 GLU A O 1
ATOM 702 N N . LYS A 1 85 ? 6.742 -10.489 -12.702 1.00 66.94 85 LYS A N 1
ATOM 703 C CA . LYS A 1 85 ? 5.617 -11.426 -12.847 1.00 66.94 85 LYS A CA 1
ATOM 704 C C . LYS A 1 85 ? 4.416 -11.026 -11.997 1.00 66.94 85 LYS A C 1
ATOM 706 O O . LYS A 1 85 ? 3.279 -11.147 -12.446 1.00 66.94 85 LYS A O 1
ATOM 711 N N . ALA A 1 86 ? 4.649 -10.562 -10.769 1.00 65.12 86 ALA A N 1
ATOM 712 C CA . ALA A 1 86 ? 3.577 -10.061 -9.915 1.00 65.12 86 ALA A CA 1
ATOM 713 C C . ALA A 1 86 ? 2.913 -8.813 -10.522 1.00 65.12 86 ALA A C 1
ATOM 715 O O . ALA A 1 86 ? 1.686 -8.701 -10.499 1.00 65.12 86 ALA A O 1
ATOM 716 N N . LEU A 1 87 ? 3.709 -7.914 -11.109 1.00 65.19 87 LEU A N 1
ATOM 717 C CA . LEU A 1 87 ? 3.219 -6.708 -11.772 1.00 65.19 87 LEU A CA 1
ATOM 718 C C . LEU A 1 87 ? 2.386 -7.037 -13.021 1.00 65.19 87 LEU A C 1
ATOM 720 O O . LEU A 1 87 ? 1.298 -6.490 -13.194 1.00 65.19 87 LEU A O 1
ATOM 724 N N . GLU A 1 88 ? 2.855 -7.961 -13.862 1.00 72.25 88 GLU A N 1
ATOM 725 C CA . GLU A 1 88 ? 2.112 -8.448 -15.032 1.00 72.25 88 GLU A CA 1
ATOM 726 C C . GLU A 1 88 ? 0.775 -9.088 -14.641 1.00 72.25 88 GLU A C 1
ATOM 728 O O . GLU A 1 88 ? -0.254 -8.780 -15.242 1.00 72.25 88 GLU A O 1
ATOM 733 N N . LEU A 1 89 ? 0.764 -9.934 -13.605 1.00 73.81 89 LEU A N 1
ATOM 734 C CA . LEU A 1 89 ? -0.464 -10.555 -13.109 1.00 73.81 89 LEU A CA 1
ATOM 735 C C . LEU A 1 89 ? -1.459 -9.507 -12.613 1.00 73.81 89 LEU A C 1
ATOM 737 O O . LEU A 1 89 ? -2.632 -9.581 -12.959 1.00 73.81 89 LEU A O 1
ATOM 741 N N . MET A 1 90 ? -1.010 -8.510 -11.849 1.00 68.12 90 MET A N 1
ATOM 742 C CA . MET A 1 90 ? -1.894 -7.449 -11.359 1.00 68.12 90 MET A CA 1
ATOM 743 C C . MET A 1 90 ? -2.506 -6.612 -12.485 1.00 68.12 90 MET A C 1
ATOM 745 O O . MET A 1 90 ? -3.672 -6.244 -12.381 1.00 68.12 90 MET A O 1
ATOM 749 N N . ARG A 1 91 ? -1.763 -6.351 -13.567 1.00 71.94 91 ARG A N 1
ATOM 750 C CA . ARG A 1 91 ? -2.293 -5.667 -14.760 1.00 71.94 91 ARG A CA 1
ATOM 751 C C . ARG A 1 91 ? -3.351 -6.487 -15.503 1.00 71.94 91 ARG A C 1
ATOM 753 O O . ARG A 1 91 ? -4.233 -5.907 -16.116 1.00 71.94 91 ARG A O 1
ATOM 760 N N . ALA A 1 92 ? -3.271 -7.816 -15.459 1.00 71.00 92 ALA A N 1
ATOM 761 C CA . ALA A 1 92 ? -4.189 -8.706 -16.172 1.00 71.00 92 ALA A CA 1
ATOM 762 C C . ALA A 1 92 ? -5.555 -8.905 -15.479 1.00 71.00 92 ALA A C 1
ATOM 764 O O . ALA A 1 92 ? -6.450 -9.502 -16.076 1.00 71.00 92 ALA A O 1
ATOM 765 N N . PHE A 1 93 ? -5.706 -8.458 -14.227 1.00 64.56 93 PHE A N 1
ATOM 766 C CA . PHE A 1 93 ? -6.950 -8.558 -13.449 1.00 64.56 93 PHE A CA 1
ATOM 767 C C . PHE A 1 93 ? -7.721 -7.222 -13.331 1.00 64.56 93 PHE A C 1
ATOM 769 O O . PHE A 1 93 ? -8.678 -7.162 -12.557 1.00 64.56 93 PHE A O 1
ATOM 776 N N . ASP A 1 94 ? -7.321 -6.177 -14.071 1.00 46.75 94 ASP A N 1
ATOM 777 C CA . ASP A 1 94 ? -8.133 -4.972 -14.360 1.00 46.75 94 ASP A CA 1
ATOM 778 C C . ASP A 1 94 ? -8.803 -5.078 -15.739 1.00 46.75 94 ASP A C 1
ATOM 780 O O . ASP A 1 94 ? -9.930 -4.548 -15.879 1.00 46.75 94 ASP A O 1
#

Nearest PDB structures (foldseek):
  7ui9-assembly1_a  TM=6.461E-01  e=3.230E-01  Saccharomyces cerevisiae S288C
  1wmi-assembly1_A  TM=5.402E-01  e=1.591E-01  Pyrococcus horikoshii OT3
  8ceo-assembly1_p  TM=5.999E-01  e=5.494E-01  Saccharomyces cerevisiae
  7n61-assembly1_0S  TM=7.394E-01  e=3.227E+00  Chlamydomonas reinhardtii
  8ede-assembly2_B  TM=2.499E-01  e=6.957E-01  Homo sapiens

Mean predicted aligned error: 9.96 Å

Secondary structure (DSSP, 8-state):
--------HHHHHHHH-HHHHHHHHHHHHHHHHTT--EEEEEEEE-SSEEEEEEEESS-EEEEEEESSS--EEEE-PPPHHHHHHHHHHHHHT-